Protein AF-A0A7W0VHK8-F1 (afdb_monomer_lite)

Radius of gyration: 19.2 Å; chains: 1; bounding box: 42×14×62 Å

Sequence (81 aa):
RETVAAARERYHALRDDILPRAEQAITPTLAAYSAGQVPLVSVIEAAQVLWMSQRDLVVARAELGTAWARLRRASSGEVTP

Foldseek 3Di:
DVQLVVLVVQLCCLVVPQLVVLVVLLVVQVVCVVVVNDPPVSNVVSVVSNVVSVVSNVVSVVSSVVSVVVVVVVVVVVPDD

Structure (mmCIF, N/CA/C/O backbone):
data_AF-A0A7W0VHK8-F1
#
_entry.id   AF-A0A7W0VHK8-F1
#
loo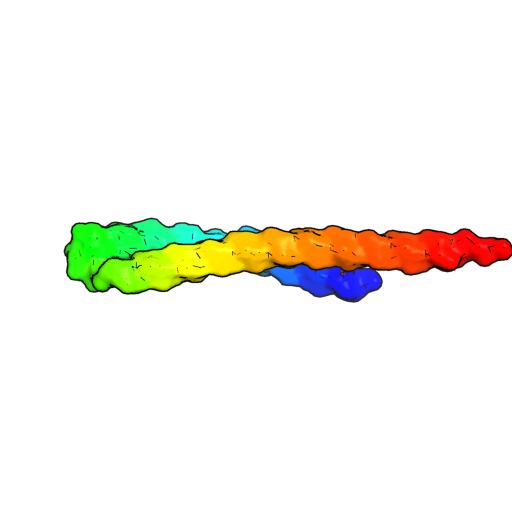p_
_atom_site.group_PDB
_atom_site.id
_atom_site.type_symbol
_atom_site.label_atom_id
_atom_site.label_alt_id
_atom_site.label_comp_id
_atom_site.label_asym_id
_atom_site.label_entity_id
_atom_site.label_seq_id
_atom_site.pdbx_PDB_ins_code
_atom_site.Cartn_x
_atom_site.Cartn_y
_atom_site.Cartn_z
_atom_site.occupancy
_atom_site.B_iso_or_equiv
_atom_site.auth_seq_id
_atom_site.auth_comp_id
_atom_site.auth_asym_id
_atom_site.auth_atom_id
_atom_site.pdbx_PDB_model_num
ATOM 1 N N . ARG A 1 1 ? 17.045 -5.532 -20.253 1.00 83.69 1 ARG A N 1
ATOM 2 C CA . ARG A 1 1 ? 15.622 -5.966 -20.284 1.00 83.69 1 ARG A CA 1
ATOM 3 C C . ARG A 1 1 ? 15.187 -6.508 -18.924 1.00 83.69 1 ARG A C 1
ATOM 5 O O . ARG A 1 1 ? 14.185 -6.037 -18.411 1.00 83.69 1 ARG A O 1
ATOM 12 N N . GLU A 1 2 ? 15.971 -7.392 -18.307 1.00 91.19 2 GLU A N 1
ATOM 13 C CA . GLU A 1 2 ? 15.725 -7.945 -16.963 1.00 91.19 2 GLU A CA 1
ATOM 14 C C . GLU A 1 2 ? 15.498 -6.886 -15.866 1.00 91.19 2 GLU A C 1
ATOM 16 O O . GLU A 1 2 ? 14.494 -6.938 -15.169 1.00 91.19 2 GLU A O 1
ATOM 21 N N . THR A 1 3 ? 16.325 -5.834 -15.795 1.00 92.62 3 THR A N 1
ATOM 22 C CA . THR A 1 3 ? 16.142 -4.729 -14.826 1.00 92.62 3 THR A CA 1
ATOM 23 C C . THR A 1 3 ? 14.779 -4.037 -14.938 1.00 92.62 3 THR A C 1
ATOM 25 O O . THR A 1 3 ? 14.219 -3.594 -13.941 1.00 92.62 3 THR A O 1
ATOM 28 N N . VAL A 1 4 ? 14.228 -3.942 -16.153 1.00 96.81 4 VAL A N 1
ATOM 29 C CA . VAL A 1 4 ? 12.897 -3.361 -16.383 1.00 96.81 4 VAL A CA 1
ATOM 30 C C . VAL A 1 4 ? 11.807 -4.311 -15.897 1.00 96.81 4 VAL A C 1
ATOM 32 O O . VAL A 1 4 ? 10.826 -3.856 -15.317 1.00 96.81 4 VAL A O 1
ATOM 35 N N . ALA A 1 5 ? 11.977 -5.618 -16.116 1.00 97.50 5 ALA A N 1
ATOM 36 C CA . ALA A 1 5 ? 11.041 -6.629 -15.638 1.00 97.50 5 ALA A CA 1
ATOM 37 C C . ALA A 1 5 ? 10.985 -6.650 -14.103 1.00 97.50 5 ALA A C 1
ATOM 39 O O . ALA A 1 5 ? 9.897 -6.527 -13.551 1.00 97.50 5 ALA A O 1
ATOM 40 N N . ALA A 1 6 ? 12.140 -6.665 -13.430 1.00 97.62 6 ALA A N 1
ATOM 41 C CA . ALA A 1 6 ? 12.217 -6.629 -11.969 1.00 97.62 6 ALA A CA 1
ATOM 42 C C . ALA A 1 6 ? 11.597 -5.347 -11.375 1.00 97.62 6 ALA A C 1
ATOM 44 O O . ALA A 1 6 ? 10.797 -5.410 -10.443 1.00 97.62 6 ALA A O 1
ATOM 45 N N . ALA A 1 7 ? 11.899 -4.171 -11.943 1.00 97.56 7 ALA A N 1
ATOM 46 C CA . ALA A 1 7 ? 11.293 -2.911 -11.497 1.00 97.56 7 ALA A CA 1
ATOM 47 C C . ALA A 1 7 ? 9.770 -2.881 -11.729 1.00 97.56 7 ALA A C 1
ATOM 49 O O . ALA A 1 7 ? 9.019 -2.341 -10.917 1.00 97.56 7 ALA A O 1
ATOM 50 N N . ARG A 1 8 ? 9.300 -3.484 -12.829 1.00 98.25 8 ARG A N 1
ATOM 51 C CA . ARG A 1 8 ? 7.871 -3.610 -13.140 1.00 98.25 8 ARG A CA 1
ATOM 52 C C . ARG A 1 8 ? 7.167 -4.533 -12.151 1.00 98.25 8 ARG A C 1
ATOM 54 O O . ARG A 1 8 ? 6.080 -4.193 -11.700 1.00 98.25 8 ARG A O 1
ATOM 61 N N . GLU A 1 9 ? 7.762 -5.674 -11.836 1.00 98.25 9 GLU A N 1
ATOM 62 C CA . GLU A 1 9 ? 7.222 -6.625 -10.865 1.00 98.25 9 GLU A CA 1
ATOM 63 C C . GLU A 1 9 ? 7.112 -5.990 -9.479 1.00 98.25 9 GLU A C 1
ATOM 65 O O . GLU A 1 9 ? 6.038 -6.011 -8.883 1.00 98.25 9 GLU A O 1
ATOM 70 N N . ARG A 1 10 ? 8.170 -5.307 -9.020 1.00 97.56 10 ARG A N 1
ATOM 71 C CA . ARG A 1 10 ? 8.154 -4.571 -7.749 1.00 97.56 10 ARG A CA 1
ATOM 72 C C . ARG A 1 10 ? 7.050 -3.514 -7.705 1.00 97.56 10 ARG A C 1
ATOM 74 O O . ARG A 1 10 ? 6.345 -3.406 -6.705 1.00 97.56 10 ARG A O 1
ATOM 81 N N . TYR A 1 11 ? 6.887 -2.748 -8.783 1.00 98.56 11 TYR A N 1
ATOM 82 C CA . TYR A 1 11 ? 5.816 -1.758 -8.886 1.00 98.56 11 TYR A CA 1
ATOM 83 C C . TYR A 1 11 ? 4.425 -2.403 -8.791 1.00 98.56 11 TYR A C 1
ATOM 85 O O . TYR A 1 11 ? 3.585 -1.899 -8.049 1.00 98.56 11 TYR A O 1
ATOM 93 N N . HIS A 1 12 ? 4.183 -3.516 -9.493 1.00 98.50 12 HIS A N 1
ATOM 94 C CA . HIS A 1 12 ? 2.891 -4.213 -9.433 1.00 98.50 12 HIS A CA 1
ATOM 95 C C . HIS A 1 12 ? 2.629 -4.830 -8.063 1.00 98.50 12 HIS A C 1
ATOM 97 O O . HIS A 1 12 ? 1.533 -4.664 -7.549 1.00 98.50 12 HIS A O 1
ATOM 103 N N . ALA A 1 13 ? 3.628 -5.440 -7.421 1.00 98.31 13 ALA A N 1
ATOM 104 C CA . ALA A 1 13 ? 3.483 -5.952 -6.058 1.00 98.31 13 ALA A CA 1
ATOM 105 C C . ALA A 1 13 ? 3.099 -4.836 -5.068 1.00 98.31 13 ALA A C 1
ATOM 107 O O . ALA A 1 13 ? 2.191 -4.991 -4.255 1.00 98.31 13 ALA A O 1
ATOM 108 N N . LEU A 1 14 ? 3.733 -3.664 -5.162 1.00 98.38 14 LEU A N 1
ATOM 109 C CA . LEU A 1 14 ? 3.378 -2.529 -4.305 1.00 98.38 14 LEU A CA 1
ATOM 110 C C . LEU A 1 14 ? 1.975 -1.986 -4.605 1.00 98.38 14 LEU A C 1
ATOM 112 O O . LEU A 1 14 ? 1.232 -1.679 -3.674 1.00 98.38 14 LEU A O 1
ATOM 116 N N . ARG A 1 15 ? 1.616 -1.872 -5.889 1.00 98.44 15 ARG A N 1
ATOM 117 C CA . ARG A 1 15 ? 0.347 -1.288 -6.346 1.00 98.44 15 ARG A CA 1
ATOM 118 C C . ARG A 1 15 ? -0.852 -2.187 -6.057 1.00 98.44 15 ARG A C 1
ATOM 120 O O . ARG A 1 15 ? -1.876 -1.690 -5.605 1.00 98.44 15 ARG A O 1
ATOM 127 N N . ASP A 1 16 ? -0.726 -3.470 -6.366 1.00 98.44 16 ASP A N 1
ATOM 128 C CA . ASP A 1 16 ? -1.854 -4.403 -6.408 1.00 98.44 16 ASP A CA 1
ATOM 129 C C . ASP A 1 16 ? -2.018 -5.183 -5.105 1.00 98.44 16 ASP A C 1
ATOM 131 O O . ASP A 1 16 ? -3.079 -5.754 -4.872 1.00 98.44 16 ASP A O 1
ATOM 135 N N . ASP A 1 17 ? -0.986 -5.201 -4.256 1.00 97.88 17 ASP A N 1
ATOM 136 C CA . ASP A 1 17 ? -0.936 -6.097 -3.106 1.00 97.88 17 ASP A CA 1
ATOM 137 C C . ASP A 1 17 ? -0.650 -5.364 -1.789 1.00 97.88 17 ASP A C 1
ATOM 139 O O . ASP A 1 17 ? -1.452 -5.407 -0.855 1.00 97.88 17 ASP A O 1
ATOM 143 N N . ILE A 1 18 ? 0.473 -4.644 -1.703 1.00 97.62 18 ILE A N 1
ATOM 144 C CA . ILE A 1 18 ? 0.910 -4.032 -0.437 1.00 97.62 18 ILE A CA 1
ATOM 145 C C . ILE A 1 18 ? 0.072 -2.802 -0.077 1.00 97.62 18 ILE A C 1
ATOM 147 O O . ILE A 1 18 ? -0.460 -2.736 1.033 1.00 97.62 18 ILE A O 1
ATOM 151 N N . LEU A 1 19 ? -0.073 -1.841 -0.995 1.00 97.94 19 LEU A N 1
ATOM 152 C CA . LEU A 1 19 ? -0.829 -0.618 -0.716 1.00 97.94 19 LEU A CA 1
ATOM 153 C C . LEU A 1 19 ? -2.303 -0.909 -0.368 1.00 97.94 19 LEU A C 1
ATOM 155 O O . LEU A 1 19 ? -2.746 -0.422 0.674 1.00 97.94 19 LEU A O 1
ATOM 159 N N . PRO A 1 20 ? -3.043 -1.750 -1.122 1.00 98.06 20 PRO A N 1
ATOM 160 C CA . PRO A 1 20 ? -4.429 -2.067 -0.779 1.00 98.06 20 PRO A CA 1
ATOM 161 C C . PRO A 1 20 ? -4.583 -2.704 0.605 1.00 98.06 20 PRO A C 1
ATOM 163 O O . PRO A 1 20 ? -5.538 -2.405 1.318 1.00 98.06 20 PRO A O 1
ATOM 166 N N . ARG A 1 21 ? -3.639 -3.552 1.038 1.00 96.50 21 ARG A N 1
ATOM 167 C CA . ARG A 1 21 ? -3.678 -4.128 2.393 1.00 96.50 21 ARG A CA 1
ATOM 168 C C . ARG A 1 21 ? -3.426 -3.091 3.480 1.00 96.50 21 ARG A C 1
ATOM 170 O O . ARG A 1 21 ? -4.088 -3.135 4.513 1.00 96.50 21 ARG A O 1
ATOM 177 N N . ALA A 1 22 ? -2.504 -2.155 3.257 1.00 96.69 22 ALA A N 1
ATOM 178 C CA . ALA A 1 22 ? -2.265 -1.065 4.198 1.00 96.69 22 ALA A CA 1
ATOM 179 C C . ALA A 1 22 ? -3.498 -0.147 4.324 1.00 96.69 22 ALA A C 1
ATOM 181 O O . ALA A 1 22 ? -3.874 0.241 5.430 1.00 96.69 22 ALA A O 1
ATOM 182 N N . GLU A 1 23 ? -4.178 0.137 3.209 1.00 96.38 23 GLU A N 1
ATOM 183 C CA . GLU A 1 23 ? -5.454 0.867 3.192 1.00 96.38 23 GLU A CA 1
ATOM 184 C C . GLU A 1 23 ? -6.566 0.101 3.922 1.00 96.38 23 GLU A C 1
ATOM 186 O O . GLU A 1 23 ? -7.330 0.684 4.686 1.00 96.38 23 GLU A O 1
ATOM 191 N N . GLN A 1 24 ? -6.640 -1.219 3.753 1.00 96.38 24 GLN A N 1
ATOM 192 C CA . GLN A 1 24 ? -7.620 -2.049 4.458 1.00 96.38 24 GLN A CA 1
ATOM 193 C C . GLN A 1 24 ? -7.340 -2.167 5.961 1.00 96.38 24 GLN A C 1
ATOM 195 O O . GLN A 1 24 ? -8.262 -2.449 6.722 1.00 96.38 24 GLN A O 1
ATOM 200 N N . ALA A 1 25 ? -6.102 -1.943 6.409 1.00 95.19 25 ALA A N 1
ATOM 201 C CA . ALA A 1 25 ? -5.728 -2.045 7.817 1.00 95.19 25 ALA A CA 1
ATOM 202 C C . ALA A 1 25 ? -6.095 -0.795 8.637 1.00 95.19 25 ALA A C 1
ATOM 204 O O . ALA A 1 25 ? -6.420 -0.911 9.822 1.00 95.19 25 ALA A O 1
ATOM 205 N N . ILE A 1 26 ? -6.072 0.407 8.044 1.00 95.19 26 ILE A N 1
ATOM 206 C CA . ILE A 1 26 ? -6.267 1.649 8.812 1.00 95.19 26 ILE A CA 1
ATOM 207 C C . ILE A 1 26 ? -7.707 1.811 9.319 1.00 95.19 26 ILE A C 1
ATOM 209 O O . ILE A 1 26 ? -7.915 2.145 10.485 1.00 95.19 26 ILE A O 1
ATOM 213 N N . THR A 1 27 ? -8.710 1.527 8.483 1.00 94.62 27 THR A N 1
ATOM 214 C CA . THR A 1 27 ? -10.133 1.677 8.830 1.00 94.62 27 THR A CA 1
ATOM 215 C C . THR A 1 27 ? -10.565 0.831 10.036 1.00 94.62 27 THR A C 1
ATOM 217 O O . THR A 1 27 ? -11.128 1.406 10.971 1.00 94.62 27 THR A O 1
ATOM 220 N N . PRO A 1 28 ? -10.308 -0.493 10.094 1.00 97.00 28 PRO A N 1
ATOM 221 C CA . PRO A 1 28 ? -10.664 -1.290 11.265 1.00 97.00 28 PRO A CA 1
ATOM 222 C C . PRO A 1 28 ? -9.863 -0.882 12.506 1.00 97.00 28 PRO A C 1
ATOM 224 O O . PRO A 1 28 ? -10.408 -0.901 13.605 1.00 97.00 28 PRO A O 1
ATOM 227 N N . THR A 1 29 ? -8.610 -0.443 12.348 1.00 97.88 29 THR A N 1
ATOM 228 C CA . THR A 1 29 ? -7.793 0.035 13.476 1.00 97.88 29 THR A CA 1
ATOM 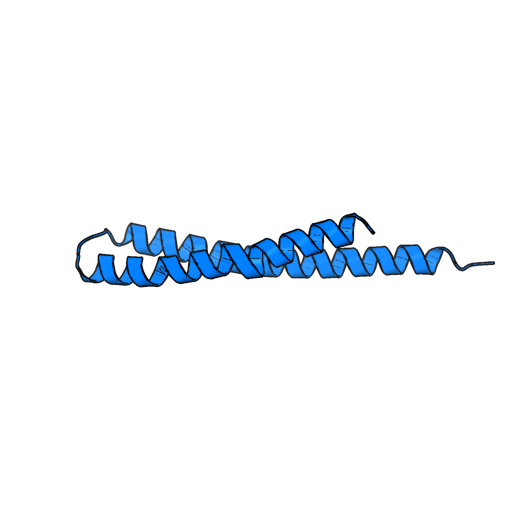229 C C . THR A 1 29 ? -8.370 1.316 14.087 1.00 97.88 29 THR A C 1
ATOM 231 O O . THR A 1 29 ? -8.460 1.434 15.308 1.00 97.88 29 THR A O 1
ATOM 234 N N . LEU A 1 30 ? -8.840 2.252 13.254 1.00 97.69 30 LEU A N 1
ATOM 235 C CA . LEU A 1 30 ? -9.551 3.454 13.703 1.00 97.69 30 LEU A CA 1
ATOM 236 C C . LEU A 1 30 ? -10.858 3.117 14.432 1.00 97.69 30 LEU A C 1
ATOM 238 O O . LEU A 1 30 ? -11.144 3.708 15.473 1.00 97.69 30 LEU A O 1
ATOM 242 N N . ALA A 1 31 ? -11.634 2.163 13.909 1.00 98.12 31 ALA A N 1
ATOM 243 C CA . ALA A 1 31 ? -12.876 1.715 14.538 1.00 98.12 31 ALA A CA 1
ATOM 244 C C . ALA A 1 31 ? -12.625 1.026 15.891 1.00 98.12 31 ALA A C 1
ATOM 246 O O . ALA A 1 31 ? -13.333 1.277 16.863 1.00 98.12 31 ALA A O 1
ATOM 247 N N . ALA A 1 32 ? -11.586 0.195 15.984 1.00 98.06 32 ALA A N 1
ATOM 248 C CA . ALA A 1 32 ? -11.196 -0.443 17.236 1.00 98.06 32 ALA A CA 1
ATOM 249 C C . ALA A 1 32 ? -10.720 0.590 18.272 1.00 98.06 32 ALA A C 1
ATOM 251 O O . ALA A 1 32 ? -11.046 0.476 19.454 1.00 98.06 32 ALA A O 1
ATOM 252 N N . TYR A 1 33 ? -9.985 1.622 17.844 1.00 98.31 33 TYR A N 1
ATOM 253 C CA . TYR A 1 33 ? -9.555 2.704 18.730 1.00 98.31 33 TYR A CA 1
ATOM 254 C C . TYR A 1 33 ? -10.745 3.509 19.263 1.00 98.31 33 TYR A C 1
ATOM 256 O O . TYR A 1 33 ? -10.827 3.742 20.468 1.00 98.31 33 TYR A O 1
ATOM 264 N N . SER A 1 34 ? -11.697 3.889 18.403 1.00 98.31 34 SER A N 1
ATOM 265 C CA . SER A 1 34 ? -12.885 4.639 18.836 1.00 98.31 34 SER A CA 1
ATOM 266 C C . SER A 1 34 ? -13.789 3.830 19.771 1.00 98.31 34 SER A C 1
ATOM 268 O O . SER A 1 34 ? -14.441 4.405 20.640 1.00 98.31 34 SER A O 1
ATOM 270 N N . ALA A 1 35 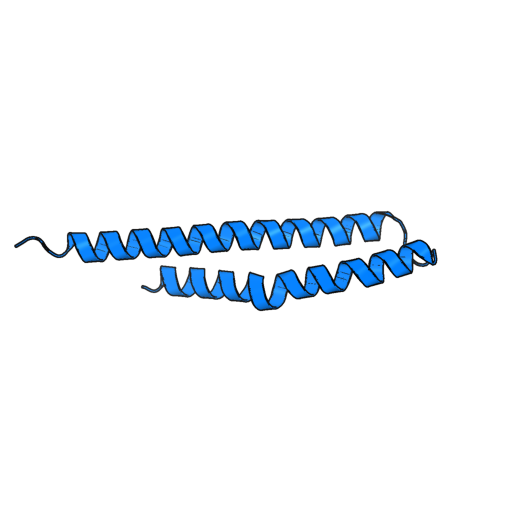? -13.775 2.500 19.647 1.00 98.50 35 ALA A N 1
ATOM 271 C CA . ALA A 1 35 ? -14.427 1.574 20.568 1.00 98.50 35 ALA A CA 1
ATOM 272 C C . ALA A 1 35 ? -13.628 1.306 21.864 1.00 98.50 35 ALA A C 1
ATOM 274 O O . ALA A 1 35 ? -14.087 0.543 22.712 1.00 98.50 35 ALA A O 1
ATOM 275 N N . GLY A 1 36 ? -12.434 1.890 22.029 1.00 98.38 36 GLY A N 1
ATOM 276 C CA . GLY A 1 36 ? -11.564 1.674 23.192 1.00 98.38 36 GLY A CA 1
ATOM 277 C C . GLY A 1 36 ? -10.914 0.285 23.251 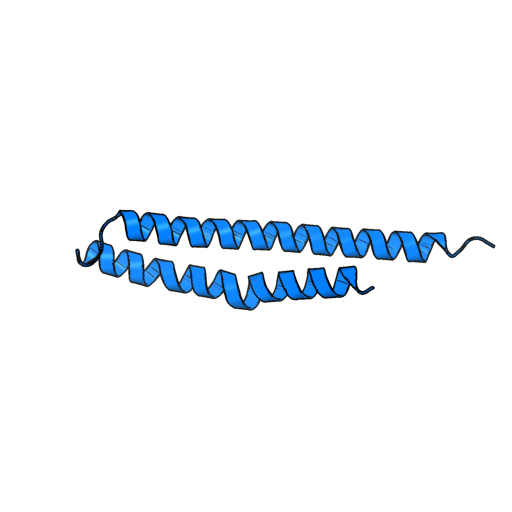1.00 98.38 36 GLY A C 1
ATOM 278 O O . GLY A 1 36 ? -10.445 -0.124 24.309 1.00 98.38 36 GLY A O 1
ATOM 279 N N . GLN A 1 37 ? -10.896 -0.452 22.137 1.00 98.44 37 GLN A N 1
ATOM 280 C CA . GLN A 1 37 ? -10.381 -1.824 22.060 1.00 98.44 37 GLN A CA 1
ATOM 281 C C . GLN A 1 37 ? -8.873 -1.892 21.797 1.00 98.44 37 GLN A C 1
ATOM 283 O O . GLN A 1 37 ? -8.237 -2.888 22.134 1.00 98.44 37 GLN A O 1
ATOM 288 N N . VAL A 1 38 ? -8.296 -0.845 21.201 1.00 98.31 38 VAL A N 1
ATOM 289 C CA . VAL A 1 38 ? -6.851 -0.717 20.964 1.00 98.31 38 VAL A CA 1
ATOM 290 C C . VAL A 1 38 ? -6.363 0.673 21.380 1.00 98.31 38 VAL A C 1
ATOM 292 O O . VAL A 1 38 ? -7.138 1.632 21.340 1.00 98.31 38 VAL A O 1
ATOM 295 N N . PRO A 1 39 ? -5.092 0.821 21.785 1.00 98.56 39 PRO A N 1
ATOM 296 C CA . PRO A 1 39 ? -4.529 2.125 22.116 1.00 98.56 39 PRO A CA 1
ATOM 297 C C . PRO A 1 39 ? -4.308 2.992 20.863 1.00 98.56 39 PRO A C 1
ATOM 299 O O . PRO A 1 39 ? -4.148 2.484 19.754 1.00 98.56 39 PRO A O 1
ATOM 302 N N . LEU A 1 40 ? -4.209 4.317 21.047 1.00 98.12 40 LEU A N 1
ATOM 303 C CA . LEU A 1 40 ? -3.939 5.275 19.958 1.00 98.12 40 LEU A CA 1
ATOM 304 C C . LEU A 1 40 ? -2.660 4.938 19.171 1.00 98.12 40 LEU A C 1
ATOM 306 O O . LEU A 1 40 ? -2.597 5.177 17.968 1.00 98.12 40 LEU A O 1
ATOM 310 N N . VAL A 1 41 ? -1.649 4.358 19.830 1.00 98.31 41 VAL A N 1
ATOM 311 C CA . VAL A 1 41 ? -0.392 3.962 19.175 1.00 98.31 41 VAL A CA 1
ATOM 312 C C . VAL A 1 41 ? -0.621 2.975 18.026 1.00 98.31 41 VAL A C 1
ATOM 314 O O . VAL A 1 41 ? 0.015 3.120 16.990 1.00 98.31 41 VAL A O 1
ATOM 317 N N . SER A 1 42 ? -1.605 2.076 18.125 1.00 98.19 42 SER A N 1
ATOM 318 C CA . SER A 1 42 ? -1.934 1.141 17.042 1.00 98.19 42 SER A CA 1
ATOM 319 C C . SER A 1 42 ? -2.448 1.861 15.789 1.00 98.19 42 SER A C 1
ATOM 321 O O . SER A 1 42 ? -2.129 1.469 14.670 1.00 98.19 42 SER A O 1
ATOM 323 N N . VAL A 1 43 ? -3.196 2.959 15.955 1.00 98.25 43 VAL A N 1
ATOM 324 C CA . VAL A 1 43 ? -3.635 3.808 14.830 1.00 98.25 43 VAL A CA 1
ATOM 325 C C . VAL A 1 43 ? -2.440 4.502 14.182 1.00 98.25 43 VAL A C 1
ATOM 327 O O . VAL A 1 43 ? -2.359 4.569 12.956 1.00 98.25 43 VAL A O 1
ATOM 330 N N . ILE A 1 44 ? -1.506 5.006 14.994 1.00 98.38 44 ILE A N 1
ATOM 331 C CA . ILE A 1 44 ? -0.288 5.665 14.505 1.00 98.38 44 ILE A CA 1
ATOM 332 C C . ILE A 1 44 ? 0.557 4.677 13.694 1.00 98.38 44 ILE A C 1
ATOM 334 O O . ILE A 1 44 ? 0.995 5.015 12.597 1.00 98.38 44 ILE A O 1
ATOM 338 N N . GLU A 1 45 ? 0.737 3.454 14.190 1.00 98.06 45 GLU A N 1
ATOM 339 C CA . GLU A 1 45 ? 1.465 2.390 13.491 1.00 98.06 45 GLU A CA 1
ATOM 340 C C . GLU A 1 45 ? 0.801 2.039 12.152 1.00 98.06 45 GLU A C 1
ATOM 342 O O . GLU A 1 45 ? 1.470 2.011 11.117 1.00 98.06 45 GLU A O 1
ATOM 347 N N . ALA A 1 46 ? -0.523 1.860 12.129 1.00 97.88 46 ALA A N 1
ATOM 348 C CA . ALA A 1 46 ? -1.257 1.598 10.891 1.00 97.88 46 ALA A CA 1
ATOM 349 C C . ALA A 1 46 ? -1.122 2.753 9.877 1.00 97.88 46 ALA A C 1
ATOM 351 O O . ALA A 1 46 ? -0.934 2.516 8.681 1.00 97.88 46 ALA A O 1
ATOM 352 N N . ALA A 1 47 ? -1.159 4.007 10.342 1.00 98.00 47 ALA A N 1
ATOM 353 C CA . ALA A 1 47 ? -0.975 5.179 9.486 1.00 98.00 47 ALA A CA 1
ATOM 354 C C . ALA A 1 47 ? 0.452 5.259 8.920 1.00 98.00 47 ALA A C 1
ATOM 356 O O . ALA A 1 47 ? 0.634 5.555 7.739 1.00 98.00 47 ALA A O 1
ATOM 357 N N . GLN A 1 48 ? 1.466 4.942 9.731 1.00 98.19 48 GLN A N 1
ATOM 358 C CA . GLN A 1 48 ? 2.856 4.875 9.280 1.00 98.19 48 GLN A CA 1
ATOM 359 C C . GLN A 1 48 ? 3.045 3.814 8.195 1.00 98.19 48 GLN A C 1
ATOM 361 O O . GLN A 1 48 ? 3.656 4.108 7.167 1.00 98.19 48 GLN A O 1
ATOM 366 N N . VAL A 1 49 ? 2.481 2.617 8.375 1.00 97.88 49 VAL A N 1
ATOM 367 C CA . VAL A 1 49 ? 2.529 1.546 7.366 1.00 97.88 49 VAL A CA 1
ATOM 368 C C . VAL A 1 49 ? 1.887 1.997 6.052 1.00 97.88 49 VAL A C 1
ATOM 370 O O . VAL A 1 49 ? 2.453 1.764 4.979 1.00 97.88 49 VAL A O 1
ATOM 373 N N . LEU A 1 50 ? 0.748 2.695 6.113 1.00 98.19 50 LEU A N 1
ATOM 374 C CA . LEU A 1 50 ? 0.098 3.256 4.929 1.00 98.19 50 LEU A CA 1
ATOM 375 C C . LEU A 1 50 ? 0.990 4.280 4.216 1.00 98.19 50 LEU A C 1
ATOM 377 O O . LEU A 1 50 ? 1.225 4.157 3.013 1.00 98.19 50 LEU A O 1
ATOM 381 N N . TRP A 1 51 ? 1.539 5.256 4.940 1.00 98.19 51 TRP A N 1
ATOM 382 C CA . TRP A 1 51 ? 2.409 6.276 4.348 1.00 98.19 51 TRP A CA 1
ATOM 383 C C . TRP A 1 51 ? 3.698 5.693 3.772 1.00 98.19 51 TRP A C 1
ATOM 385 O O . TRP A 1 51 ? 4.136 6.107 2.698 1.00 98.19 51 TRP A O 1
ATOM 395 N N . MET A 1 52 ? 4.295 4.709 4.446 1.00 98.31 52 MET A N 1
ATOM 396 C CA . MET A 1 52 ? 5.459 3.988 3.932 1.00 98.31 52 MET A CA 1
ATOM 397 C C . MET A 1 52 ? 5.123 3.258 2.630 1.00 98.31 52 MET A C 1
ATOM 399 O O . MET A 1 52 ? 5.848 3.411 1.651 1.00 98.31 52 MET A O 1
ATOM 403 N N . SER A 1 53 ? 3.987 2.560 2.575 1.00 98.12 53 SER A N 1
ATOM 404 C CA . SER A 1 53 ? 3.543 1.841 1.371 1.00 98.12 53 SER A CA 1
ATOM 405 C C . SER A 1 53 ? 3.286 2.790 0.194 1.00 98.12 53 SER A C 1
ATOM 407 O O . SER A 1 53 ? 3.697 2.522 -0.936 1.00 98.12 53 SER A O 1
ATOM 409 N N . GLN A 1 54 ? 2.664 3.944 0.457 1.00 98.50 54 GLN A N 1
ATOM 410 C CA . GLN A 1 54 ? 2.462 4.999 -0.542 1.00 98.50 54 GLN A CA 1
ATOM 411 C C . GLN A 1 54 ? 3.796 5.560 -1.051 1.00 98.50 54 GLN A C 1
ATOM 413 O O . GLN A 1 54 ? 3.983 5.720 -2.261 1.00 98.50 54 GLN A O 1
ATOM 418 N N . ARG A 1 55 ? 4.746 5.826 -0.144 1.00 98.56 55 ARG A N 1
ATOM 419 C CA . ARG A 1 55 ? 6.093 6.292 -0.502 1.00 98.56 55 ARG A CA 1
ATOM 420 C C . ARG A 1 55 ? 6.813 5.272 -1.376 1.00 98.56 55 ARG A C 1
ATOM 422 O O . ARG A 1 55 ? 7.372 5.640 -2.408 1.00 98.56 55 ARG A O 1
ATOM 429 N N . ASP A 1 56 ? 6.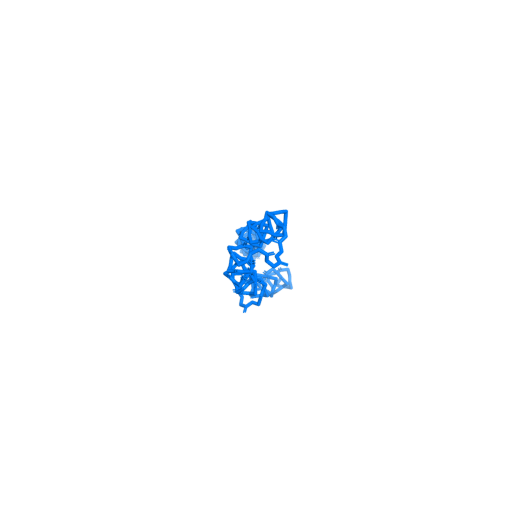783 4.006 -0.985 1.00 98.44 56 ASP A N 1
ATOM 430 C CA . ASP A 1 56 ? 7.471 2.933 -1.694 1.00 98.44 56 ASP A CA 1
ATOM 431 C C . ASP A 1 56 ? 6.899 2.739 -3.103 1.00 98.44 56 ASP A C 1
ATOM 433 O O . ASP A 1 56 ? 7.663 2.553 -4.052 1.00 98.44 56 ASP A O 1
ATOM 437 N N . LEU A 1 57 ? 5.582 2.888 -3.287 1.00 98.62 57 LEU A N 1
ATOM 438 C CA . LEU A 1 57 ? 4.958 2.865 -4.612 1.00 98.62 57 LEU A CA 1
ATOM 439 C C . LEU A 1 57 ? 5.455 4.009 -5.514 1.00 98.62 57 LEU A C 1
ATOM 441 O O . LEU A 1 57 ? 5.735 3.791 -6.698 1.00 98.62 57 LEU A O 1
ATOM 445 N N . VAL A 1 58 ? 5.584 5.226 -4.971 1.00 98.44 58 VAL A N 1
ATOM 446 C CA . VAL A 1 58 ? 6.124 6.382 -5.709 1.00 98.44 58 VAL A CA 1
ATOM 447 C C . VAL A 1 58 ? 7.569 6.125 -6.134 1.00 98.44 58 VAL A C 1
ATOM 449 O O . VAL A 1 58 ? 7.913 6.341 -7.300 1.00 98.44 58 VAL A O 1
ATOM 452 N N . VAL A 1 59 ? 8.398 5.613 -5.221 1.00 98.50 59 VAL A N 1
ATOM 453 C CA . VAL A 1 59 ? 9.796 5.262 -5.506 1.00 98.50 59 VAL A CA 1
ATOM 454 C C . VAL A 1 59 ? 9.875 4.178 -6.582 1.00 98.50 59 VAL A C 1
ATOM 456 O O . VAL A 1 59 ? 10.547 4.378 -7.593 1.00 98.50 59 VAL A O 1
ATOM 459 N N . ALA A 1 60 ? 9.123 3.084 -6.445 1.00 98.50 60 ALA A N 1
ATOM 460 C CA . ALA A 1 60 ? 9.122 1.990 -7.417 1.00 98.50 60 ALA A CA 1
ATOM 461 C C . ALA A 1 60 ? 8.680 2.449 -8.818 1.00 98.50 60 ALA A C 1
ATOM 463 O O . ALA A 1 60 ? 9.230 2.013 -9.833 1.00 98.50 60 ALA A O 1
ATOM 464 N N . ARG A 1 61 ? 7.724 3.385 -8.901 1.00 98.56 61 ARG A N 1
ATOM 465 C CA . ARG A 1 61 ? 7.324 3.992 -10.178 1.00 98.56 61 ARG A CA 1
ATOM 466 C C . ARG A 1 61 ? 8.467 4.791 -10.814 1.00 98.56 61 ARG A C 1
ATOM 468 O O . ARG A 1 61 ? 8.675 4.693 -12.027 1.00 98.56 61 ARG A O 1
ATOM 475 N N . ALA A 1 62 ? 9.203 5.573 -10.025 1.00 98.44 62 ALA A N 1
ATOM 476 C CA . ALA A 1 62 ? 10.354 6.337 -10.507 1.00 98.44 62 ALA A CA 1
ATOM 477 C C . ALA A 1 62 ? 11.504 5.418 -10.964 1.00 98.44 62 ALA A C 1
ATOM 479 O O . ALA A 1 62 ? 12.120 5.654 -12.011 1.00 98.44 62 ALA A O 1
ATOM 480 N N . GLU A 1 63 ? 11.755 4.335 -10.230 1.00 98.12 63 GLU A N 1
ATOM 481 C CA . GLU A 1 63 ? 12.740 3.310 -10.585 1.00 98.12 63 GLU A CA 1
ATOM 482 C C . GLU A 1 63 ? 12.390 2.617 -11.905 1.00 98.12 63 GLU A C 1
ATOM 484 O O . GLU A 1 63 ? 13.251 2.491 -12.779 1.00 98.12 63 GLU A O 1
ATOM 489 N N . LEU A 1 64 ? 11.120 2.250 -12.106 1.00 98.31 64 LEU A N 1
ATOM 490 C CA . LEU A 1 64 ? 10.645 1.680 -13.366 1.00 98.31 64 LEU A CA 1
ATOM 491 C C . LEU A 1 64 ? 10.860 2.644 -14.544 1.00 98.31 64 LEU A C 1
ATOM 493 O O . LEU A 1 64 ? 11.364 2.237 -15.594 1.00 98.31 64 LEU A O 1
ATOM 497 N N . GLY A 1 65 ? 10.535 3.930 -14.372 1.00 97.38 65 GLY A N 1
ATOM 498 C CA . GLY A 1 65 ? 10.797 4.956 -15.388 1.00 97.38 65 GLY A CA 1
ATOM 499 C C . GLY A 1 65 ? 12.289 5.089 -15.717 1.00 97.38 65 GLY A C 1
ATOM 500 O O . GLY A 1 65 ? 12.677 5.148 -16.887 1.00 97.38 65 GLY A O 1
ATOM 501 N N . THR A 1 66 ? 13.140 5.050 -14.692 1.00 97.94 66 THR A N 1
ATOM 502 C CA . THR A 1 66 ? 14.601 5.100 -14.842 1.00 97.94 66 THR A CA 1
ATOM 503 C C . THR A 1 66 ? 15.140 3.868 -15.572 1.00 97.94 66 THR A C 1
ATOM 505 O O . THR A 1 66 ? 15.980 3.997 -16.467 1.00 97.94 66 THR A O 1
ATOM 508 N N . ALA A 1 67 ? 14.642 2.673 -15.246 1.00 97.38 67 ALA A N 1
ATOM 509 C CA . ALA A 1 67 ? 15.025 1.430 -15.909 1.00 97.38 67 ALA A CA 1
ATOM 510 C C . ALA A 1 67 ? 14.672 1.459 -17.406 1.00 97.38 67 ALA A C 1
ATOM 512 O O . ALA A 1 67 ? 15.499 1.091 -18.245 1.00 97.38 67 ALA A O 1
ATOM 513 N N . TRP A 1 68 ? 13.489 1.971 -17.756 1.00 97.25 68 TRP A N 1
ATOM 514 C CA . TRP A 1 68 ? 13.090 2.177 -19.150 1.00 97.25 68 TRP A CA 1
ATOM 515 C C . TRP A 1 68 ? 13.976 3.187 -19.882 1.00 97.25 68 TRP A C 1
ATOM 517 O O . TRP A 1 68 ? 14.401 2.929 -21.009 1.00 97.25 68 TRP A O 1
ATOM 527 N N . ALA A 1 69 ? 14.294 4.321 -19.252 1.00 96.75 69 ALA A N 1
ATOM 528 C CA . ALA A 1 69 ? 15.169 5.332 -19.842 1.00 96.75 69 ALA A CA 1
ATOM 529 C C . ALA A 1 69 ? 16.578 4.781 -20.126 1.00 96.75 69 ALA A C 1
ATOM 531 O O . ALA A 1 69 ? 17.139 5.041 -21.193 1.00 96.75 69 ALA A O 1
ATOM 532 N N . ARG A 1 70 ? 17.131 3.982 -19.203 1.00 95.19 70 ARG A N 1
ATOM 533 C CA . ARG A 1 70 ? 18.426 3.305 -19.379 1.00 95.19 70 ARG A CA 1
ATOM 534 C C . ARG A 1 70 ? 18.386 2.282 -20.509 1.00 95.19 70 ARG A C 1
ATOM 536 O O . ARG A 1 70 ? 19.286 2.286 -21.343 1.00 95.19 70 ARG A O 1
ATOM 543 N N . LEU A 1 71 ? 17.336 1.459 -20.573 1.00 94.75 71 LEU A N 1
ATOM 544 C CA . LEU A 1 71 ? 17.177 0.478 -21.647 1.00 94.75 71 LEU A CA 1
ATOM 545 C C . LEU A 1 71 ? 17.127 1.159 -23.019 1.00 94.75 71 LEU A C 1
ATOM 547 O O . LEU A 1 71 ? 17.839 0.740 -23.924 1.00 94.75 71 LEU A O 1
ATOM 551 N N . ARG A 1 72 ? 16.343 2.238 -23.147 1.00 93.94 72 ARG A N 1
ATOM 552 C CA . ARG A 1 72 ? 16.247 3.016 -24.388 1.00 93.94 72 ARG A CA 1
ATOM 553 C C . ARG A 1 72 ? 17.595 3.601 -24.801 1.00 93.94 72 ARG A C 1
ATOM 555 O O . ARG A 1 72 ? 17.958 3.512 -25.966 1.00 93.94 72 ARG A O 1
ATOM 562 N N . ARG A 1 73 ? 18.354 4.162 -23.854 1.00 92.25 73 ARG A N 1
ATOM 563 C CA . ARG A 1 73 ? 19.694 4.699 -24.133 1.00 92.25 73 ARG A CA 1
ATOM 564 C C . ARG A 1 73 ? 20.650 3.613 -24.630 1.00 92.25 73 ARG A C 1
ATOM 566 O O . ARG A 1 73 ? 21.356 3.855 -25.598 1.00 92.25 73 ARG A O 1
ATOM 573 N N . ALA A 1 74 ? 20.635 2.433 -24.010 1.00 92.62 74 ALA A N 1
ATOM 574 C CA . ALA A 1 74 ? 21.453 1.303 -24.445 1.00 92.62 74 ALA A CA 1
ATOM 575 C C . ALA A 1 74 ? 21.086 0.850 -25.868 1.00 92.62 74 ALA A C 1
ATOM 577 O O . ALA A 1 74 ? 21.969 0.703 -26.700 1.00 92.62 74 ALA A O 1
ATOM 578 N N . SER A 1 75 ? 19.789 0.735 -26.180 1.00 90.19 75 SER A N 1
ATOM 579 C CA . SER A 1 75 ? 19.336 0.346 -27.524 1.00 90.19 75 SER A CA 1
ATOM 580 C C . SER A 1 75 ? 19.559 1.415 -28.599 1.00 90.19 75 SER A C 1
ATOM 582 O O . SER A 1 75 ? 19.652 1.083 -29.772 1.00 90.19 75 SER A O 1
ATOM 584 N N . SER A 1 76 ? 19.610 2.698 -28.227 1.00 81.94 76 SER A N 1
ATOM 585 C CA . SER A 1 76 ? 19.880 3.794 -29.170 1.00 81.94 76 SER A CA 1
ATOM 586 C C . SER A 1 76 ? 21.375 4.036 -29.397 1.00 81.94 76 SER A C 1
ATOM 588 O O . SER A 1 76 ? 21.732 4.566 -30.440 1.00 81.94 76 SER A O 1
ATOM 590 N N . GLY A 1 77 ? 22.245 3.654 -28.455 1.00 63.16 77 GLY A N 1
ATOM 591 C CA . GLY A 1 77 ? 23.704 3.747 -28.609 1.00 63.16 77 GLY A CA 1
ATOM 592 C C . GLY A 1 77 ? 24.314 2.660 -29.503 1.00 63.16 77 GLY A C 1
ATOM 593 O O . GLY A 1 77 ? 25.453 2.797 -29.928 1.00 63.16 77 GLY A O 1
ATOM 594 N N . GLU A 1 78 ? 23.559 1.605 -29.809 1.00 57.50 78 GLU A N 1
ATOM 595 C CA . GLU A 1 78 ? 23.984 0.476 -30.652 1.00 57.50 78 GLU A CA 1
ATOM 596 C C . GLU A 1 78 ? 23.769 0.736 -32.159 1.00 57.50 78 GLU A C 1
ATOM 598 O O . GLU A 1 78 ? 24.144 -0.077 -32.998 1.00 57.50 78 GLU A O 1
ATOM 603 N N . VAL A 1 79 ? 23.206 1.896 -32.524 1.00 53.94 79 VAL A N 1
ATOM 604 C CA . VAL A 1 79 ? 23.022 2.328 -33.917 1.00 53.94 79 VAL A CA 1
ATOM 605 C C . VAL A 1 79 ? 23.988 3.472 -34.220 1.00 53.94 79 VAL A C 1
ATOM 607 O O . VAL A 1 79 ? 23.602 4.637 -34.255 1.00 53.94 79 VAL A O 1
ATOM 610 N N . THR A 1 80 ? 25.259 3.136 -34.430 1.00 45.62 80 THR A N 1
ATOM 611 C CA . THR A 1 80 ? 26.183 4.002 -35.178 1.00 45.62 80 THR A CA 1
ATOM 612 C C . THR A 1 80 ? 26.965 3.11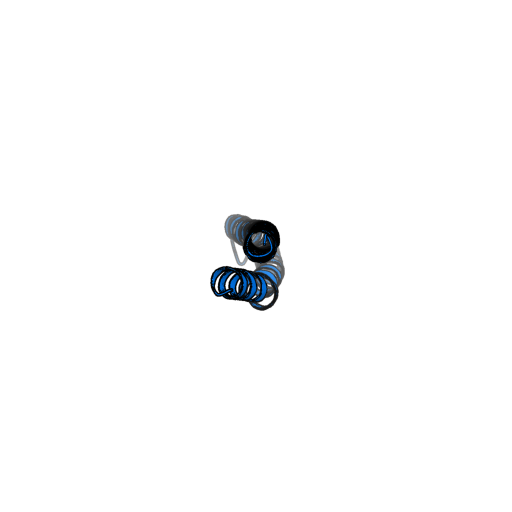3 -36.155 1.00 45.62 80 THR A C 1
ATOM 614 O O . THR A 1 80 ? 27.755 2.298 -35.677 1.00 45.62 80 THR A O 1
ATOM 617 N N . PRO A 1 81 ? 26.693 3.166 -37.475 1.00 51.34 81 PRO A N 1
ATOM 618 C CA . PRO A 1 81 ? 27.586 2.611 -38.492 1.00 51.34 81 PRO A CA 1
ATOM 619 C C . PRO A 1 81 ? 28.862 3.449 -38.645 1.00 51.34 81 PRO A C 1
ATOM 621 O O . PRO A 1 81 ? 28.819 4.662 -38.331 1.00 51.34 81 PRO A O 1
#

Secondary structure (DSSP, 8-state):
-HHHHHHHHHHHHIIIIIHHHHHHHHHHHHHHHHTTSS-HHHHHHHHHHHHHHHHHHHHHHHHHHHHHHHHHHHHHHT---

pLDDT: mean 94.29, std 10.74, range [45.62, 98.62]